Protein AF-A0A3B8RJD5-F1 (afdb_monomer_lite)

Secondary structure (DSSP, 8-state):
--PPPP--------PPPPPPP--------GGGGTPPEEEEE-HHHHHHHHHTT----TT--EEEEEETTEEEEEEEETT-HHHHHHHTT--SHHHHHHHHHHHHHHHHHHHHHHHHHHHHHT---EEEETTEEEE--HHHHHHHHIIIIIHHHHHH--HHHHHHHH--

Sequence (168 aa):
PDEPIEEIIWVKIVEPEYPKEPTPKEEESFENIGLPELVKVAEKDWGRLEGEGIAMDYNTVMYPMGNGDKLEKVYINLDSRVFLSHRTKLKSEEQITTAQKKYLSSVYFHALFLYMITKRRNYTLTISKDGKPEDITVDDYIRDVFDSYYSDFLLNFGMEQLMGALEE

Foldseek 3Di:
DDDDDDDDDDDDDDDPDDPPDPDPPPPPDCVVVLAAAEAEDEPVCQVVVVVVVRHDDQLFQWFFDDDDLDTRHIYGYCNHPLNVVLQVVDDDPVVNVVLVVQLSVLLRVVLRVQSNVPSVVVDFDWDQDPNDTDTDDSRVVSRVCCSPCNSNCSSPVPPVVVVVVVVD

Structure (mmCIF, N/CA/C/O backbone):
data_AF-A0A3B8RJD5-F1
#
_entry.id   AF-A0A3B8RJD5-F1
#
loop_
_atom_site.group_PDB
_atom_site.id
_atom_site.type_symbol
_atom_site.label_atom_id
_atom_site.label_alt_id
_atom_site.label_comp_id
_atom_site.label_asym_id
_atom_site.label_entity_id
_atom_site.label_seq_id
_atom_site.pdbx_PDB_ins_code
_atom_site.Cartn_x
_atom_site.Cartn_y
_atom_site.Cartn_z
_atom_site.occupancy
_atom_site.B_iso_or_equiv
_atom_site.auth_seq_id
_atom_site.auth_comp_id
_atom_site.auth_asym_id
_atom_site.auth_atom_id
_atom_site.pdbx_PDB_model_num
ATOM 1 N N . PRO A 1 1 ? -50.391 67.247 33.599 1.00 48.19 1 PRO A N 1
ATOM 2 C CA . PRO A 1 1 ? -49.888 66.960 32.240 1.00 48.19 1 PRO A CA 1
ATOM 3 C C . PRO A 1 1 ? -49.601 65.462 32.154 1.00 48.19 1 PRO A C 1
ATOM 5 O O . PRO A 1 1 ? -48.498 65.028 32.452 1.00 48.19 1 PRO A O 1
ATOM 8 N N . ASP A 1 2 ? -50.655 64.706 31.853 1.00 56.72 2 ASP A N 1
ATOM 9 C CA . ASP A 1 2 ? -50.644 63.252 31.685 1.00 56.72 2 ASP A CA 1
ATOM 10 C C . ASP A 1 2 ? -51.193 62.969 30.286 1.00 56.72 2 ASP A C 1
ATOM 12 O O . ASP A 1 2 ? -52.392 62.756 30.113 1.00 56.72 2 ASP A O 1
ATOM 16 N N . GLU A 1 3 ? -50.338 63.059 29.270 1.00 64.44 3 GLU A N 1
ATOM 17 C CA . GLU A 1 3 ? -50.685 62.544 27.945 1.00 64.44 3 GLU A CA 1
ATOM 18 C C . GLU A 1 3 ? -50.129 61.118 27.823 1.00 64.44 3 GLU A C 1
ATOM 20 O O . GLU A 1 3 ? -48.943 60.906 28.096 1.00 64.44 3 GLU A O 1
ATOM 25 N N . PRO A 1 4 ? -50.961 60.119 27.474 1.00 64.19 4 PRO A N 1
ATOM 26 C CA . PRO A 1 4 ? -50.492 58.754 27.301 1.00 64.19 4 PRO A CA 1
ATOM 27 C C . PRO A 1 4 ? -49.565 58.668 26.085 1.00 64.19 4 PRO A C 1
ATOM 29 O O . PRO A 1 4 ? -49.887 59.154 25.003 1.00 64.19 4 PRO A O 1
ATOM 32 N N . ILE A 1 5 ? -48.406 58.039 26.277 1.00 74.62 5 ILE A N 1
ATOM 33 C CA . ILE A 1 5 ? -47.437 57.777 25.213 1.00 74.62 5 ILE A CA 1
ATOM 34 C C . ILE A 1 5 ? -47.965 56.614 24.371 1.00 74.62 5 ILE A C 1
ATOM 36 O O . ILE A 1 5 ? -48.195 55.521 24.889 1.00 74.62 5 ILE A O 1
ATOM 40 N N . GLU A 1 6 ? -48.152 56.856 23.077 1.00 70.31 6 GLU A N 1
ATOM 41 C CA . GLU A 1 6 ? -48.506 55.832 22.099 1.00 70.31 6 GLU A CA 1
ATOM 42 C C . GLU A 1 6 ? -47.221 55.260 21.480 1.00 70.31 6 GLU A C 1
ATOM 44 O O . GLU A 1 6 ? -46.411 55.996 20.913 1.00 70.31 6 GLU A O 1
ATOM 49 N N . GLU A 1 7 ? -47.012 53.949 21.604 1.00 67.50 7 GLU A N 1
ATOM 50 C CA . GLU A 1 7 ? -45.826 53.249 21.103 1.00 67.50 7 GLU A CA 1
ATOM 51 C C . GLU A 1 7 ? -46.267 52.163 20.109 1.00 67.50 7 GLU A C 1
ATOM 53 O O . GLU A 1 7 ? -47.082 51.297 20.432 1.00 67.50 7 GLU A O 1
ATOM 58 N N . ILE A 1 8 ? -45.765 52.221 18.870 1.00 71.25 8 ILE A N 1
ATOM 59 C CA . ILE A 1 8 ? -46.130 51.279 17.802 1.00 71.25 8 ILE A CA 1
ATOM 60 C C . ILE A 1 8 ? -45.026 50.228 17.663 1.00 71.25 8 ILE A C 1
ATOM 62 O O . ILE A 1 8 ? -43.910 50.541 17.248 1.00 71.25 8 ILE A O 1
ATOM 66 N N . ILE A 1 9 ? -45.353 48.966 17.957 1.00 68.94 9 ILE A N 1
ATOM 67 C CA . ILE A 1 9 ? -44.440 47.822 17.823 1.00 68.94 9 ILE A CA 1
ATOM 68 C C . ILE A 1 9 ? -44.794 47.027 16.562 1.00 68.94 9 ILE A C 1
ATOM 70 O O . ILE A 1 9 ? -45.893 46.487 16.437 1.00 68.94 9 ILE A O 1
ATOM 74 N N . TRP A 1 10 ? -43.837 46.901 15.642 1.00 55.88 10 TRP A N 1
ATOM 75 C CA . TRP A 1 10 ? -43.980 46.076 14.442 1.00 55.88 10 TRP A CA 1
ATOM 76 C C . TRP A 1 10 ? -43.473 44.659 14.700 1.00 55.88 10 TRP A C 1
ATOM 78 O O . TRP A 1 10 ? -42.269 44.412 14.752 1.00 55.88 10 TRP A O 1
ATOM 88 N N . VAL A 1 11 ? -44.399 43.711 14.837 1.00 69.81 11 VAL A N 1
ATOM 89 C CA . VAL A 1 11 ? -44.079 42.287 14.977 1.00 69.81 11 VAL A CA 1
ATOM 90 C C . VAL A 1 11 ? -44.165 41.621 13.608 1.00 69.81 11 VAL A C 1
ATOM 92 O O . VAL A 1 11 ? -45.238 41.540 13.013 1.00 69.81 11 VAL A O 1
ATOM 95 N N . LYS A 1 12 ? -43.034 41.117 13.105 1.00 69.50 12 LYS A N 1
ATOM 96 C CA . LYS A 1 12 ? -43.014 40.256 11.920 1.00 69.50 12 LYS A CA 1
ATOM 97 C C . LYS A 1 12 ? -43.122 38.803 12.367 1.00 69.50 12 LYS A C 1
ATOM 99 O O . LYS A 1 12 ? -42.179 38.255 12.929 1.00 69.50 12 LYS A O 1
ATOM 104 N N . ILE A 1 13 ? -44.269 38.188 12.106 1.00 71.25 13 ILE A N 1
ATOM 105 C CA . ILE A 1 13 ? -44.465 36.753 12.312 1.00 71.25 13 ILE A CA 1
ATOM 106 C C . ILE A 1 13 ? -43.787 36.029 11.146 1.00 71.25 13 ILE A C 1
ATOM 108 O O . ILE A 1 13 ? -44.077 36.317 9.984 1.00 71.25 13 ILE A O 1
ATOM 112 N N . VAL A 1 14 ? -42.858 35.131 11.459 1.00 70.69 14 VAL A N 1
ATOM 113 C CA . VAL A 1 14 ? -42.177 34.272 10.485 1.00 70.69 14 VAL A CA 1
ATOM 114 C C . VAL A 1 14 ? -42.572 32.836 10.797 1.00 70.69 14 VAL A C 1
ATOM 116 O O . VAL A 1 14 ? -42.582 32.447 11.965 1.00 70.69 14 VAL A O 1
ATOM 119 N N . GLU A 1 15 ? -42.934 32.065 9.775 1.00 69.56 15 GLU A N 1
ATOM 120 C CA . GLU A 1 15 ? -43.191 30.637 9.952 1.00 69.56 15 GLU A CA 1
ATOM 121 C C . GLU A 1 15 ? -41.911 29.941 10.446 1.00 69.56 15 GLU A C 1
ATOM 123 O O . GLU A 1 15 ? -40.819 30.282 9.978 1.00 69.56 15 GLU A O 1
ATOM 128 N N . PRO A 1 16 ? -42.008 29.001 11.404 1.00 68.25 16 PRO A N 1
ATOM 129 C CA . PRO A 1 16 ? -40.845 28.254 11.860 1.00 68.25 16 PRO A CA 1
ATOM 130 C C . PRO A 1 16 ? -40.261 27.464 10.685 1.00 68.25 16 PRO A C 1
ATOM 132 O O . PRO A 1 16 ? -40.972 26.695 10.038 1.00 68.25 16 PRO A O 1
ATOM 135 N N . GLU A 1 17 ? -38.972 27.667 10.400 1.00 64.12 17 GLU A N 1
ATOM 136 C CA . GLU A 1 17 ? -38.274 26.913 9.359 1.00 64.12 17 GLU A CA 1
ATOM 137 C C . GLU A 1 17 ? -38.379 25.414 9.664 1.00 64.12 17 GLU A C 1
ATOM 139 O O . GLU A 1 17 ? -37.989 24.952 10.741 1.00 64.12 17 GLU A O 1
ATOM 144 N N . TYR A 1 18 ? -38.922 24.650 8.713 1.00 66.75 18 TYR A N 1
ATOM 145 C CA . TYR A 1 18 ? -38.940 23.195 8.802 1.00 66.75 18 TYR A CA 1
ATOM 146 C C . TYR A 1 18 ? -37.503 22.670 8.949 1.00 66.75 18 TYR A C 1
ATOM 148 O O . TYR A 1 18 ? -36.593 23.216 8.314 1.00 66.75 18 TYR A O 1
ATOM 156 N N . PRO A 1 19 ? -37.276 21.610 9.752 1.00 65.19 19 PRO A N 1
ATOM 157 C CA . PRO A 1 19 ? -35.968 20.981 9.844 1.00 65.19 19 PRO A CA 1
ATOM 158 C C . PRO A 1 19 ? -35.508 20.617 8.436 1.00 65.19 19 PRO A C 1
ATOM 160 O O . PRO A 1 19 ? -36.187 19.860 7.741 1.00 65.19 19 PRO A O 1
ATOM 163 N N . LYS A 1 20 ? -34.383 21.189 8.000 1.00 65.00 20 LYS A N 1
ATOM 164 C CA . LYS A 1 20 ? -33.786 20.829 6.715 1.00 65.00 20 LYS A CA 1
ATOM 165 C C . LYS A 1 20 ? -33.531 19.327 6.743 1.00 65.00 20 LYS A C 1
ATOM 167 O O . LYS A 1 20 ? -32.871 18.840 7.665 1.00 65.00 20 LYS A O 1
ATOM 172 N N . GLU A 1 21 ? -34.079 18.604 5.769 1.00 64.81 21 GLU A N 1
ATOM 173 C CA . GLU A 1 21 ? -33.723 17.203 5.564 1.00 64.81 21 GLU A CA 1
ATOM 174 C C . GLU A 1 21 ? 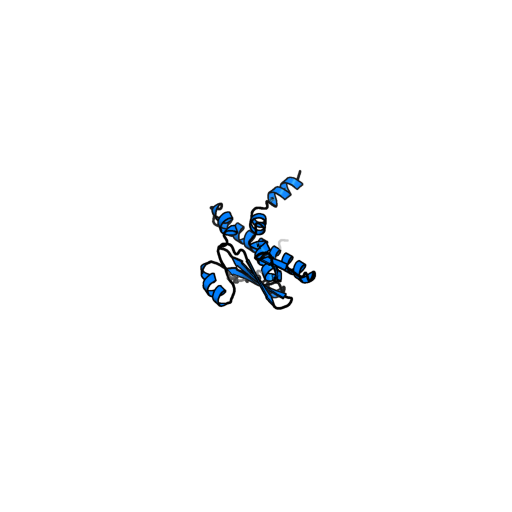-32.193 17.110 5.500 1.00 64.81 21 GLU A C 1
ATOM 176 O O . GLU A 1 21 ? -31.564 17.980 4.883 1.00 64.81 21 GLU A O 1
ATOM 181 N N . PRO A 1 22 ? -31.563 16.127 6.168 1.00 54.88 22 PRO A N 1
ATOM 182 C CA . PRO A 1 22 ? -30.125 15.972 6.081 1.00 54.88 22 PRO A CA 1
ATOM 183 C C . PRO A 1 22 ? -29.792 15.702 4.617 1.00 54.88 22 PRO A C 1
ATOM 185 O O . PRO A 1 22 ? -30.073 14.624 4.095 1.00 54.88 22 PRO A O 1
ATOM 188 N N . THR A 1 23 ? -29.211 16.697 3.948 1.00 55.22 23 THR A N 1
ATOM 189 C CA . THR A 1 23 ? -28.596 16.509 2.638 1.00 55.22 23 THR A CA 1
ATOM 190 C C . THR A 1 23 ? -27.667 15.304 2.743 1.00 55.22 23 THR A C 1
ATOM 192 O O . THR A 1 23 ? -26.894 15.242 3.711 1.00 55.22 23 THR A O 1
ATOM 195 N N . PRO A 1 24 ? -27.737 14.342 1.802 1.00 60.28 24 PRO A N 1
ATOM 196 C CA . PRO A 1 24 ? -26.758 13.271 1.731 1.00 60.28 24 PRO A CA 1
ATOM 197 C C . PRO A 1 24 ? -25.379 13.913 1.823 1.00 60.28 24 PRO A C 1
ATOM 199 O O . PRO A 1 24 ? -25.098 14.858 1.086 1.00 60.28 24 PRO A O 1
ATOM 202 N N . LYS A 1 25 ? -24.550 13.476 2.776 1.00 55.56 25 LYS A N 1
ATOM 203 C CA . LYS A 1 25 ? -23.145 13.877 2.768 1.00 55.56 25 LYS A CA 1
ATOM 204 C C . LYS A 1 25 ? -22.590 13.364 1.448 1.00 55.56 25 LYS A C 1
ATOM 206 O O . LYS A 1 25 ? -22.428 12.156 1.304 1.00 55.56 25 LYS A O 1
ATOM 211 N N . GLU A 1 26 ? -22.362 14.258 0.493 1.00 52.09 26 GLU A N 1
ATOM 212 C CA . GLU A 1 26 ? -21.456 13.964 -0.605 1.00 52.09 26 GLU A CA 1
ATOM 213 C C . GLU A 1 26 ? -20.149 13.532 0.060 1.00 52.09 26 GLU A C 1
ATOM 215 O O . GLU A 1 26 ? -19.557 14.283 0.841 1.00 52.09 26 GLU A O 1
ATOM 220 N N . GLU A 1 27 ? -19.762 12.272 -0.135 1.00 54.22 27 GLU A N 1
ATOM 221 C CA . GLU A 1 27 ? -18.396 11.874 0.166 1.00 54.22 27 GLU A CA 1
ATOM 222 C C . GLU A 1 27 ? -17.515 12.805 -0.666 1.00 54.22 27 GLU A C 1
ATOM 224 O O . GLU A 1 27 ? -17.714 12.903 -1.877 1.00 54.22 27 GLU A O 1
ATOM 229 N N . GLU A 1 28 ? -16.612 13.550 -0.021 1.00 44.12 28 GLU A N 1
ATOM 230 C CA . GLU A 1 28 ? -15.645 14.386 -0.729 1.00 44.12 28 GLU A CA 1
ATOM 231 C C . GLU A 1 28 ? -14.856 13.482 -1.684 1.00 44.12 28 GLU A C 1
ATOM 233 O O . GLU A 1 28 ? -13.936 12.764 -1.290 1.00 44.12 28 GLU A O 1
ATOM 238 N N . SER A 1 29 ? -15.283 13.458 -2.945 1.00 48.59 29 SER A N 1
ATOM 239 C CA . SER A 1 29 ? -14.645 12.691 -3.998 1.00 48.59 29 SER A CA 1
ATOM 240 C C . SER A 1 29 ? -13.324 13.377 -4.337 1.00 48.59 29 SER A C 1
ATOM 242 O O . SER A 1 29 ? -13.284 14.513 -4.820 1.00 48.59 29 SER A O 1
ATOM 244 N N . PHE A 1 30 ? -12.217 12.676 -4.086 1.00 45.56 30 PHE A N 1
ATOM 245 C CA . PHE A 1 30 ? -10.872 13.120 -4.460 1.00 45.56 30 PHE A CA 1
ATOM 246 C C . PHE A 1 30 ? -10.658 13.162 -5.988 1.00 45.56 30 PHE A C 1
ATOM 248 O O . PHE A 1 30 ? -9.602 13.617 -6.436 1.00 45.56 30 PHE A O 1
ATOM 255 N N . GLU A 1 31 ? -11.646 12.741 -6.793 1.00 46.25 31 GLU A N 1
ATOM 256 C CA . GLU A 1 31 ? -11.583 12.703 -8.263 1.00 46.25 31 GLU A CA 1
ATOM 257 C C . GLU A 1 31 ? -11.276 14.080 -8.875 1.00 46.25 31 GLU A C 1
ATOM 259 O O . GLU A 1 31 ? -10.606 14.167 -9.903 1.00 46.25 31 GLU A O 1
ATOM 264 N N . ASN A 1 32 ? -11.668 15.175 -8.212 1.00 44.47 32 ASN A N 1
ATOM 265 C CA . ASN A 1 32 ? -11.436 16.538 -8.705 1.00 44.47 32 ASN A CA 1
ATOM 266 C C . ASN A 1 32 ? -9.992 17.053 -8.517 1.00 44.47 32 ASN A C 1
ATOM 268 O O . ASN A 1 32 ? -9.658 18.122 -9.027 1.00 44.47 32 ASN A O 1
ATOM 272 N N . ILE A 1 33 ? -9.122 16.321 -7.808 1.00 51.59 33 ILE A N 1
ATOM 273 C CA . ILE A 1 33 ? -7.733 16.739 -7.510 1.00 51.59 33 ILE A CA 1
ATOM 274 C C . ILE A 1 33 ? -6.722 16.064 -8.462 1.00 51.59 33 ILE A C 1
ATOM 276 O O . ILE A 1 33 ? -5.532 16.375 -8.443 1.00 51.59 33 ILE A O 1
ATOM 280 N N . GLY A 1 34 ? -7.171 15.156 -9.337 1.00 66.56 34 GLY A N 1
ATOM 281 C CA . GLY A 1 34 ? -6.269 14.375 -10.194 1.00 66.56 34 GLY A CA 1
ATOM 282 C C . GLY A 1 34 ? -5.381 13.409 -9.400 1.00 66.56 34 GLY A C 1
ATOM 283 O O . GLY A 1 34 ? -4.314 13.016 -9.872 1.00 66.56 34 GLY A O 1
ATOM 284 N N . LEU A 1 35 ? -5.807 13.062 -8.183 1.00 81.94 35 LEU A N 1
ATOM 285 C CA . LEU A 1 35 ? -5.203 12.008 -7.382 1.00 81.94 35 LEU A CA 1
ATOM 286 C C . LEU A 1 35 ? -5.693 10.641 -7.891 1.00 81.94 35 LEU A C 1
ATOM 288 O O . LEU A 1 35 ? -6.837 10.553 -8.339 1.00 81.94 35 LEU A O 1
ATOM 292 N N . PRO A 1 36 ? -4.862 9.586 -7.825 1.00 91.00 36 PRO A N 1
ATOM 293 C CA . PRO A 1 36 ? -5.293 8.242 -8.197 1.00 91.00 36 PRO A CA 1
ATOM 294 C C . PRO A 1 36 ? -6.515 7.779 -7.392 1.00 91.00 36 PRO A C 1
ATOM 296 O O . PRO A 1 36 ? -6.681 8.129 -6.227 1.00 91.00 36 PRO A O 1
ATOM 299 N N . GLU A 1 37 ? -7.369 6.952 -7.979 1.00 93.88 37 GLU A N 1
ATOM 300 C CA . GLU A 1 37 ? -8.514 6.381 -7.270 1.00 93.88 37 GLU A CA 1
ATOM 301 C C . GLU A 1 37 ? -8.036 5.387 -6.199 1.00 93.88 37 GLU A C 1
ATOM 303 O O . GLU A 1 37 ? -7.291 4.449 -6.495 1.00 93.88 37 GLU A O 1
ATOM 308 N N . LEU A 1 38 ? -8.480 5.552 -4.950 1.00 95.69 38 LEU A N 1
ATOM 309 C CA . LEU A 1 38 ? -8.284 4.549 -3.902 1.00 95.69 38 LEU A CA 1
ATOM 310 C C . LEU A 1 38 ? -9.416 3.521 -3.976 1.00 95.69 38 LEU A C 1
ATOM 312 O O . LEU A 1 38 ? -10.559 3.824 -3.634 1.00 95.69 38 LEU A O 1
ATOM 316 N N . VAL A 1 39 ? -9.082 2.282 -4.335 1.00 97.12 39 VAL A N 1
ATOM 317 C CA . VAL A 1 39 ? -10.041 1.175 -4.406 1.00 97.12 39 VAL A CA 1
ATOM 318 C C . VAL A 1 39 ? -9.834 0.235 -3.222 1.00 97.12 39 VAL A C 1
ATOM 320 O O . VAL A 1 39 ? -8.782 -0.380 -3.063 1.00 97.12 39 VAL A O 1
ATOM 323 N N . LYS A 1 40 ? -10.848 0.104 -2.365 1.00 97.88 40 LYS A N 1
ATOM 324 C CA . LYS A 1 40 ? -10.827 -0.850 -1.245 1.00 97.88 40 LYS A CA 1
ATOM 325 C C . LYS A 1 40 ? -11.174 -2.239 -1.775 1.00 97.88 40 LYS A C 1
ATOM 327 O O . LYS A 1 40 ? -12.194 -2.387 -2.442 1.00 97.88 40 LYS A O 1
ATOM 332 N N . VAL A 1 41 ? -10.360 -3.236 -1.451 1.00 97.50 41 VAL A N 1
ATOM 333 C CA . VAL A 1 41 ? -10.534 -4.621 -1.903 1.00 97.50 41 VAL A CA 1
ATOM 334 C C . VAL A 1 41 ? -10.641 -5.543 -0.697 1.00 97.50 41 VAL A C 1
ATOM 336 O O . VAL A 1 41 ? -9.895 -5.376 0.266 1.00 97.50 41 VAL A O 1
ATOM 339 N N . ALA A 1 42 ? -11.556 -6.506 -0.756 1.00 97.38 42 ALA A N 1
ATOM 340 C CA . ALA A 1 42 ? -11.666 -7.603 0.199 1.00 97.38 42 ALA A CA 1
ATOM 341 C C . ALA A 1 42 ? -11.547 -8.961 -0.516 1.00 97.38 42 ALA A C 1
ATOM 343 O O . ALA A 1 42 ? -11.645 -9.030 -1.741 1.00 97.38 42 ALA A O 1
ATOM 344 N N . GLU A 1 43 ? -11.400 -10.048 0.240 1.00 97.75 43 GLU A N 1
ATOM 345 C CA . GLU A 1 43 ? -11.236 -11.418 -0.278 1.00 97.75 43 GLU A CA 1
ATOM 346 C C . GLU A 1 43 ? -12.321 -11.809 -1.293 1.00 97.75 43 GLU A C 1
ATOM 348 O O . GLU A 1 43 ? -12.048 -12.399 -2.338 1.00 97.75 43 GLU A O 1
ATOM 353 N N . LYS A 1 44 ? -13.564 -11.386 -1.040 1.00 97.44 44 LYS A N 1
ATOM 354 C CA . LYS A 1 44 ? -14.708 -11.610 -1.938 1.00 97.44 44 LYS A CA 1
ATOM 355 C C . LYS A 1 44 ? -14.529 -11.011 -3.342 1.00 97.44 44 LYS A C 1
ATOM 357 O O . LYS A 1 44 ? -15.203 -11.445 -4.273 1.00 97.44 44 LYS A O 1
ATOM 362 N N . ASP A 1 45 ? -13.678 -9.997 -3.486 1.00 97.06 45 ASP A N 1
ATOM 363 C CA . ASP A 1 45 ? -13.460 -9.264 -4.732 1.00 97.06 45 ASP A CA 1
ATOM 364 C C . ASP A 1 45 ? -12.301 -9.860 -5.553 1.00 97.06 45 ASP A C 1
ATOM 366 O O . ASP A 1 45 ? -12.192 -9.572 -6.746 1.00 97.06 45 ASP A O 1
ATOM 370 N N . TRP A 1 46 ? -11.455 -10.708 -4.949 1.00 96.94 46 TRP A N 1
ATOM 371 C CA . TRP A 1 46 ? -10.222 -11.212 -5.568 1.00 96.94 46 TRP A CA 1
ATOM 372 C C . TRP A 1 46 ? -10.481 -12.005 -6.847 1.00 96.94 46 TRP A C 1
ATOM 374 O O . TRP A 1 46 ? -9.826 -11.754 -7.849 1.00 96.94 46 TRP A O 1
ATOM 384 N N . GLY A 1 47 ? -11.489 -12.883 -6.868 1.00 97.31 47 GLY A N 1
ATOM 385 C CA . GLY A 1 47 ? -11.801 -13.667 -8.070 1.00 97.31 47 GLY A CA 1
ATOM 386 C C . GLY A 1 47 ? -12.228 -12.810 -9.270 1.00 97.31 47 GLY A C 1
ATOM 387 O O . GLY A 1 47 ? -11.925 -13.146 -10.412 1.00 97.31 47 GLY A O 1
ATOM 388 N N . ARG A 1 48 ? -12.900 -11.671 -9.030 1.00 96.94 48 ARG A N 1
ATOM 389 C CA . ARG A 1 48 ? -13.230 -10.708 -10.095 1.00 96.94 48 ARG A CA 1
ATOM 390 C C . ARG A 1 48 ? -11.971 -9.996 -10.588 1.00 96.94 48 ARG A C 1
ATOM 392 O O . ARG A 1 48 ? -11.777 -9.880 -11.792 1.00 96.94 48 ARG A O 1
ATOM 399 N N . LEU A 1 49 ? -11.136 -9.538 -9.657 1.00 96.19 49 LEU A N 1
ATOM 400 C CA . LEU A 1 49 ? -9.895 -8.821 -9.952 1.00 96.19 49 LEU A CA 1
ATOM 401 C C . LEU A 1 49 ? -8.871 -9.697 -10.682 1.00 96.19 49 LEU A C 1
ATOM 403 O O . LEU A 1 49 ? -8.216 -9.224 -11.605 1.00 96.19 49 LEU A O 1
ATOM 407 N N . GLU A 1 50 ? -8.792 -10.984 -10.351 1.00 95.25 50 GLU A N 1
ATOM 408 C CA . GLU A 1 50 ? -7.936 -11.942 -11.052 1.00 95.25 50 GLU A CA 1
ATOM 409 C C . GLU A 1 50 ? -8.340 -12.069 -12.529 1.00 95.25 50 GLU A C 1
ATOM 411 O O . GLU A 1 50 ? -7.481 -12.079 -13.410 1.00 95.25 50 GLU A O 1
ATOM 416 N N . GLY A 1 51 ? -9.647 -12.045 -12.824 1.00 93.25 51 GLY A N 1
ATOM 417 C CA . GLY A 1 51 ? -10.168 -11.973 -14.194 1.00 93.25 51 GLY A CA 1
ATOM 418 C C . GLY A 1 51 ? -9.793 -10.687 -14.948 1.00 93.25 51 GLY A C 1
ATOM 419 O O . GLY A 1 51 ? -9.795 -10.677 -16.178 1.00 93.25 51 GLY A O 1
ATOM 420 N N . GLU A 1 52 ? -9.433 -9.624 -14.226 1.00 93.62 52 GLU A N 1
ATOM 421 C CA . GLU A 1 52 ? -8.931 -8.344 -14.746 1.00 93.62 52 GLU A CA 1
ATOM 422 C C . GLU A 1 52 ? -7.385 -8.282 -14.751 1.00 93.62 52 GLU A C 1
ATOM 424 O O . GLU A 1 52 ? -6.805 -7.257 -15.107 1.00 93.62 52 GLU A O 1
ATOM 429 N N . GLY A 1 53 ? -6.703 -9.376 -14.385 1.00 92.06 53 GLY A N 1
ATOM 430 C CA . GLY A 1 53 ? -5.240 -9.466 -14.324 1.00 92.06 53 GLY A CA 1
ATOM 431 C C . GLY A 1 53 ? -4.617 -8.924 -13.033 1.00 92.06 53 GLY A C 1
ATOM 432 O O . GLY A 1 53 ? -3.399 -8.776 -12.958 1.00 92.06 53 GLY A O 1
ATOM 433 N N . ILE A 1 54 ? -5.427 -8.634 -12.013 1.00 94.88 54 ILE A N 1
ATOM 434 C CA . ILE A 1 54 ? -4.985 -8.132 -10.710 1.00 94.88 54 ILE A CA 1
ATOM 435 C C . ILE A 1 54 ? -4.997 -9.298 -9.717 1.00 94.88 54 ILE A C 1
ATOM 437 O O . ILE A 1 54 ? -6.028 -9.634 -9.135 1.00 94.88 54 ILE A O 1
ATOM 441 N N . ALA A 1 55 ? -3.837 -9.925 -9.528 1.00 94.88 55 ALA A N 1
ATOM 442 C CA . ALA A 1 55 ? -3.668 -10.982 -8.537 1.00 94.88 55 ALA A CA 1
ATOM 443 C C . ALA A 1 55 ? -3.652 -10.396 -7.115 1.00 94.88 55 ALA A C 1
ATOM 445 O O . ALA A 1 55 ? -2.943 -9.426 -6.845 1.00 94.88 55 ALA A O 1
ATOM 446 N N . MET A 1 56 ? -4.433 -10.999 -6.219 1.00 96.25 56 MET A N 1
ATOM 447 C CA . MET A 1 56 ? -4.557 -10.613 -4.814 1.00 96.25 56 MET A CA 1
ATOM 448 C C . MET A 1 56 ? -4.541 -11.866 -3.942 1.00 96.25 56 MET A C 1
ATOM 450 O O . MET A 1 56 ? -5.194 -12.859 -4.261 1.00 96.25 56 MET A O 1
ATOM 454 N N . ASP A 1 57 ? -3.823 -11.806 -2.828 1.00 96.88 57 ASP A N 1
ATOM 455 C CA . ASP A 1 57 ? -3.834 -12.826 -1.782 1.00 96.88 57 ASP A CA 1
ATOM 456 C C . ASP A 1 57 ? -3.644 -12.180 -0.399 1.00 96.88 57 ASP A C 1
ATOM 458 O O . ASP A 1 57 ? -3.536 -10.960 -0.266 1.00 96.88 57 ASP A O 1
ATOM 462 N N . TYR A 1 58 ? -3.555 -12.993 0.654 1.00 96.62 58 TYR A N 1
ATOM 463 C CA . TYR A 1 58 ? -3.298 -12.492 2.006 1.00 96.62 58 TYR A CA 1
ATOM 464 C C . TYR A 1 58 ? -1.930 -11.805 2.171 1.00 96.62 58 TYR A C 1
ATOM 466 O O . TYR A 1 58 ? -1.741 -11.093 3.152 1.00 96.62 58 TYR A O 1
ATOM 474 N N . ASN A 1 59 ? -0.958 -12.016 1.284 1.00 95.75 59 ASN A N 1
ATOM 475 C CA . ASN A 1 59 ? 0.352 -11.363 1.373 1.00 95.75 59 ASN A CA 1
ATOM 476 C C . ASN A 1 59 ? 0.381 -10.034 0.613 1.00 95.75 59 ASN A C 1
ATOM 478 O O . ASN A 1 59 ? 1.176 -9.165 0.952 1.00 95.75 59 ASN A O 1
ATOM 482 N N . THR A 1 60 ? -0.523 -9.866 -0.349 1.00 96.50 60 THR A N 1
ATOM 483 C CA . THR A 1 60 ? -0.660 -8.661 -1.158 1.00 96.50 60 THR A CA 1
ATOM 484 C C . THR A 1 60 ? -1.274 -7.546 -0.319 1.00 96.50 60 THR A C 1
ATOM 486 O O . THR A 1 60 ? -2.430 -7.634 0.100 1.00 96.50 60 THR A O 1
ATOM 489 N N . VAL A 1 61 ? -0.525 -6.475 -0.073 1.00 97.00 61 VAL A N 1
ATOM 490 C CA . VAL A 1 61 ? -1.003 -5.312 0.691 1.00 97.00 61 VAL A CA 1
ATOM 491 C C . VAL A 1 61 ? -1.728 -4.323 -0.216 1.00 97.00 61 VAL A C 1
ATOM 493 O O . VAL A 1 61 ? -2.781 -3.789 0.148 1.00 97.00 61 VAL A O 1
ATOM 496 N N . MET A 1 62 ? -1.165 -4.059 -1.392 1.00 97.06 62 MET A N 1
ATOM 497 C CA . MET A 1 62 ? -1.717 -3.115 -2.354 1.00 97.06 62 MET A CA 1
ATOM 498 C C . MET A 1 62 ? -1.297 -3.454 -3.781 1.00 97.06 62 MET A C 1
ATOM 500 O O . MET A 1 62 ? -0.307 -4.143 -4.006 1.00 97.06 62 MET A O 1
ATOM 504 N N . TYR A 1 63 ? -2.049 -2.943 -4.751 1.00 97.31 63 TYR A N 1
ATOM 505 C CA . TYR A 1 63 ? -1.722 -3.057 -6.166 1.00 97.31 63 TYR A CA 1
ATOM 506 C C . TYR A 1 63 ? -1.835 -1.675 -6.825 1.00 97.31 63 TYR A C 1
ATOM 508 O O . TYR A 1 63 ? -2.936 -1.113 -6.874 1.00 97.31 63 TYR A O 1
ATOM 516 N N . PRO A 1 64 ? -0.729 -1.089 -7.313 1.00 95.12 64 PRO A N 1
ATOM 517 C CA . PRO A 1 64 ? -0.778 0.136 -8.096 1.00 95.12 64 PRO A CA 1
ATOM 518 C C . PRO A 1 64 ? -1.158 -0.189 -9.543 1.00 95.12 64 PRO A C 1
ATOM 520 O O . PRO A 1 64 ? -0.637 -1.131 -10.132 1.00 95.12 64 PRO A O 1
ATOM 523 N N . MET A 1 65 ? -2.047 0.606 -10.130 1.00 93.12 65 MET A N 1
ATOM 524 C CA . MET A 1 65 ? -2.418 0.500 -11.538 1.00 93.12 65 MET A CA 1
ATOM 525 C C . MET A 1 65 ? -2.073 1.803 -12.247 1.00 93.12 65 MET A C 1
ATOM 527 O O . MET A 1 65 ? -2.758 2.817 -12.076 1.00 93.12 65 MET A O 1
ATOM 531 N N . GLY A 1 66 ? -0.977 1.781 -13.004 1.00 86.31 66 GLY A N 1
ATOM 532 C CA . GLY A 1 66 ? -0.542 2.899 -13.828 1.00 86.31 66 GLY A CA 1
ATOM 533 C C . GLY A 1 66 ? -0.942 2.764 -15.297 1.00 86.31 66 GLY A C 1
ATOM 534 O O . GLY A 1 66 ? -1.100 1.667 -15.826 1.00 86.31 66 GLY A O 1
ATOM 535 N N . ASN A 1 67 ? -1.040 3.904 -15.975 1.00 82.50 67 ASN A N 1
ATOM 536 C CA . ASN A 1 67 ? -1.178 4.004 -17.422 1.00 82.50 67 ASN A CA 1
ATOM 537 C C . ASN A 1 67 ? -0.188 5.052 -17.951 1.00 82.50 67 ASN A C 1
ATOM 539 O O . ASN A 1 67 ? -0.299 6.252 -17.675 1.00 82.50 67 ASN A O 1
ATOM 543 N N . GLY A 1 68 ? 0.833 4.584 -18.671 1.00 76.88 68 GLY A N 1
ATOM 544 C CA . GLY A 1 68 ? 1.964 5.408 -19.102 1.00 76.88 68 GLY A CA 1
ATOM 545 C C . GLY A 1 68 ? 2.719 6.026 -17.918 1.00 76.88 68 GLY A C 1
ATOM 546 O O . GLY A 1 68 ? 3.387 5.330 -17.143 1.00 76.88 68 GLY A O 1
ATOM 547 N N . ASP A 1 69 ? 2.606 7.349 -17.785 1.00 72.12 69 ASP A N 1
ATOM 548 C CA . ASP A 1 69 ? 3.289 8.141 -16.754 1.00 72.12 69 ASP A CA 1
ATOM 549 C C . ASP A 1 69 ? 2.409 8.466 -15.539 1.00 72.12 69 ASP A C 1
ATOM 551 O O . ASP A 1 69 ? 2.878 9.094 -14.587 1.00 72.12 69 ASP A O 1
ATOM 555 N N . LYS A 1 70 ? 1.134 8.063 -15.553 1.00 80.19 70 LYS A N 1
ATOM 556 C CA . LYS A 1 70 ? 0.177 8.382 -14.491 1.00 80.19 70 LYS A CA 1
ATOM 557 C C . LYS A 1 70 ? -0.203 7.138 -13.705 1.00 80.19 70 LYS A C 1
ATOM 559 O O . LYS A 1 70 ? -0.499 6.102 -14.288 1.00 80.19 70 LYS A O 1
ATOM 564 N N . LEU A 1 71 ? -0.240 7.270 -12.383 1.00 88.44 71 LEU A N 1
ATOM 565 C CA . LEU A 1 71 ? -0.911 6.313 -11.511 1.00 88.44 71 LEU A CA 1
ATOM 566 C C . LE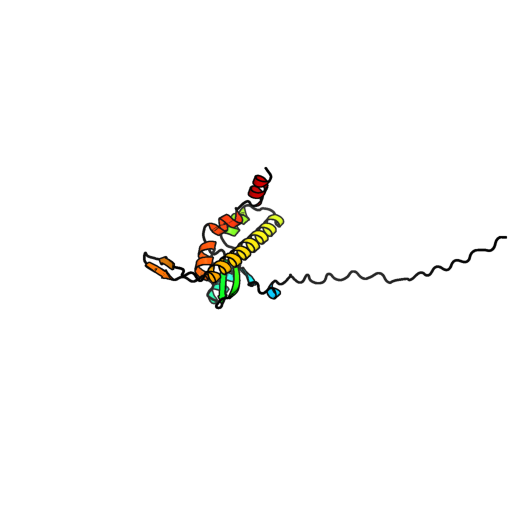U A 1 71 ? -2.414 6.608 -11.580 1.00 88.44 71 LEU A C 1
ATOM 568 O O . LEU A 1 71 ? -2.818 7.735 -11.305 1.00 88.44 71 LEU A O 1
ATOM 572 N N . GLU A 1 72 ? -3.225 5.640 -11.999 1.00 91.25 72 GLU A N 1
ATOM 573 C CA . GLU A 1 72 ? -4.676 5.817 -12.139 1.00 91.25 72 GLU A CA 1
ATOM 574 C C . GLU A 1 72 ? -5.413 5.308 -10.907 1.00 91.25 72 GLU A C 1
ATOM 576 O O . GLU A 1 72 ? -6.299 5.995 -10.405 1.00 91.25 72 GLU A O 1
ATOM 581 N N . LYS A 1 73 ? -5.032 4.128 -10.401 1.00 95.00 73 LYS A N 1
ATOM 582 C CA . LYS A 1 73 ? -5.677 3.510 -9.239 1.00 95.00 73 LYS A CA 1
ATOM 583 C C . LYS A 1 73 ? -4.673 2.895 -8.279 1.00 95.00 73 LYS A C 1
ATOM 585 O O . LYS A 1 73 ? -3.589 2.463 -8.665 1.00 95.00 73 LYS A O 1
ATOM 590 N N . VAL A 1 74 ? -5.076 2.818 -7.021 1.00 96.62 74 VAL A N 1
ATOM 591 C CA . VAL A 1 74 ? -4.382 2.113 -5.948 1.00 96.62 74 VAL A CA 1
ATOM 592 C C . VAL A 1 74 ? -5.401 1.204 -5.274 1.00 96.62 74 VAL A C 1
ATOM 594 O O . VAL A 1 74 ? -6.272 1.670 -4.538 1.00 96.62 74 VAL A O 1
ATOM 597 N N . TYR A 1 75 ? -5.298 -0.096 -5.530 1.00 98.00 75 TYR A N 1
ATOM 598 C CA . TYR A 1 75 ? -6.095 -1.102 -4.839 1.00 98.00 75 TYR A CA 1
ATOM 599 C C . TYR A 1 75 ? -5.439 -1.412 -3.495 1.00 98.00 75 TYR A C 1
ATOM 601 O O . TYR A 1 75 ? -4.238 -1.665 -3.457 1.00 98.00 75 TYR A O 1
ATOM 609 N N . ILE A 1 76 ? -6.195 -1.396 -2.397 1.00 98.06 76 ILE A N 1
ATOM 610 C CA . ILE A 1 76 ? -5.680 -1.688 -1.051 1.00 98.06 76 ILE A CA 1
ATOM 611 C C . ILE A 1 76 ? -6.460 -2.852 -0.456 1.00 98.06 76 ILE A C 1
ATOM 613 O O . ILE A 1 76 ? -7.691 -2.799 -0.362 1.00 98.06 76 ILE A O 1
ATOM 617 N N . ASN A 1 77 ? -5.734 -3.888 -0.044 1.00 97.81 77 ASN A N 1
ATOM 618 C CA . ASN A 1 77 ? -6.300 -5.140 0.427 1.00 97.81 77 ASN A CA 1
ATOM 619 C C . ASN A 1 77 ? -6.618 -5.090 1.928 1.00 97.81 77 ASN A C 1
ATOM 621 O O . ASN A 1 77 ? -5.738 -5.179 2.789 1.00 97.81 77 ASN A O 1
ATOM 625 N N . LEU A 1 78 ? -7.906 -4.991 2.246 1.00 97.12 78 LEU A N 1
ATOM 626 C CA . LEU A 1 78 ? -8.418 -5.005 3.615 1.00 97.12 78 LEU A CA 1
ATOM 627 C C . LEU A 1 78 ? -8.352 -6.387 4.275 1.00 97.12 78 LEU A C 1
ATOM 629 O O . LEU A 1 78 ? -8.556 -6.473 5.481 1.00 97.12 78 LEU A O 1
ATOM 633 N N . ASP A 1 79 ? -8.033 -7.436 3.523 1.00 97.06 79 ASP A N 1
ATOM 634 C CA . ASP A 1 79 ? -7.801 -8.783 4.042 1.00 97.06 79 ASP A CA 1
ATOM 635 C C . ASP A 1 79 ? -6.315 -9.165 3.986 1.00 97.06 79 ASP A C 1
ATOM 637 O O . ASP A 1 79 ? -5.958 -10.324 4.167 1.00 97.06 79 ASP A O 1
ATOM 641 N N . SER A 1 80 ? -5.407 -8.202 3.798 1.00 96.12 80 SER A N 1
ATOM 642 C CA . SER A 1 80 ? -3.971 -8.473 3.906 1.00 96.12 80 SER A CA 1
ATOM 643 C C . SER A 1 80 ? -3.597 -8.942 5.318 1.00 96.12 80 SER A C 1
ATOM 645 O O . SER A 1 80 ? -4.097 -8.447 6.334 1.00 96.12 80 SER A O 1
ATOM 647 N N . ARG A 1 81 ? -2.644 -9.871 5.410 1.00 94.62 81 ARG A N 1
ATOM 648 C CA . ARG A 1 81 ? -2.120 -10.420 6.666 1.00 94.62 81 ARG A CA 1
ATOM 649 C C . ARG A 1 81 ? -1.602 -9.321 7.585 1.00 94.62 81 ARG A C 1
ATOM 651 O O . ARG A 1 81 ? -1.771 -9.430 8.798 1.00 94.62 81 ARG A O 1
ATOM 658 N N . VAL A 1 82 ? -1.011 -8.274 7.018 1.00 91.88 82 VAL A N 1
ATOM 659 C CA . VAL A 1 82 ? -0.528 -7.085 7.730 1.00 91.88 82 VAL A CA 1
ATOM 660 C C . VAL A 1 82 ? -1.685 -6.392 8.460 1.00 91.88 82 VAL A C 1
ATOM 662 O O . VAL A 1 82 ? -1.653 -6.234 9.686 1.00 91.88 82 VAL A O 1
ATOM 665 N N . PHE A 1 83 ? -2.764 -6.062 7.742 1.00 93.38 83 PHE A N 1
ATOM 666 C CA . PHE A 1 83 ? -3.928 -5.427 8.355 1.00 93.38 83 PHE A CA 1
ATOM 667 C C . PHE A 1 83 ? -4.646 -6.360 9.333 1.00 93.38 83 PHE A C 1
ATOM 669 O O . PHE A 1 83 ? -4.950 -5.946 10.453 1.00 93.38 83 PHE A O 1
ATOM 676 N N . LEU A 1 84 ? -4.861 -7.627 8.967 1.00 93.75 84 LEU A N 1
ATOM 677 C CA . LEU A 1 84 ? -5.508 -8.616 9.832 1.00 93.75 84 LEU A CA 1
ATOM 678 C C . LEU A 1 84 ? -4.726 -8.822 11.141 1.00 93.75 84 LEU A C 1
ATOM 680 O O . LEU A 1 84 ? -5.313 -8.820 12.226 1.00 93.75 84 LEU A O 1
ATOM 684 N N . SER A 1 85 ? -3.395 -8.907 11.079 1.00 91.38 85 SER A N 1
ATOM 685 C CA . SER A 1 85 ? -2.539 -9.054 12.266 1.00 91.38 85 SER A CA 1
ATOM 686 C C . SER A 1 85 ? -2.619 -7.838 13.190 1.00 91.38 85 SER A C 1
ATOM 688 O O . SER A 1 85 ? -2.646 -7.989 14.412 1.00 91.38 85 SER A O 1
ATOM 690 N N . HIS A 1 86 ? -2.715 -6.629 12.635 1.00 87.75 86 HIS A N 1
ATOM 691 C CA . HIS A 1 86 ? -2.953 -5.419 13.419 1.00 87.75 86 HIS A CA 1
ATOM 692 C C . HIS A 1 86 ? -4.377 -5.397 14.012 1.00 87.75 86 HIS A C 1
ATOM 694 O O . HIS A 1 86 ? -4.571 -5.132 15.201 1.00 87.75 86 HIS A O 1
ATOM 700 N N . ARG A 1 87 ? -5.380 -5.759 13.206 1.00 87.88 87 ARG A N 1
ATOM 701 C CA . ARG A 1 87 ? -6.809 -5.774 13.544 1.00 87.88 87 ARG A CA 1
ATOM 702 C C . ARG A 1 87 ? -7.161 -6.731 14.683 1.00 87.88 87 ARG A C 1
ATOM 704 O O . ARG A 1 87 ? -8.041 -6.393 15.478 1.00 87.88 87 ARG A O 1
ATOM 711 N N . THR A 1 88 ? -6.505 -7.890 14.790 1.00 90.19 88 THR A N 1
ATOM 712 C CA . THR A 1 88 ? -6.772 -8.889 15.852 1.00 90.19 88 THR A CA 1
ATOM 713 C C . THR A 1 88 ? -6.532 -8.360 17.270 1.00 90.19 88 THR A C 1
ATOM 715 O O . THR A 1 88 ? -7.129 -8.859 18.222 1.00 90.19 88 THR A O 1
ATOM 718 N N . LYS A 1 89 ? -5.707 -7.316 17.426 1.00 88.19 89 LYS A N 1
ATOM 719 C CA . LYS A 1 89 ? -5.411 -6.677 18.720 1.00 88.19 89 LYS A CA 1
ATOM 720 C C . LYS A 1 89 ? -6.529 -5.734 19.193 1.00 88.19 89 LYS A C 1
ATOM 722 O O . LYS A 1 89 ? -6.542 -5.332 20.355 1.00 88.19 89 LYS A O 1
ATOM 727 N N . LEU A 1 90 ? -7.462 -5.376 18.307 1.00 89.31 90 LEU A N 1
ATOM 728 C CA . LEU A 1 90 ? -8.495 -4.360 18.530 1.00 89.31 90 LEU A CA 1
ATOM 729 C C . LEU A 1 90 ? -9.834 -5.007 18.889 1.00 89.31 90 LEU A C 1
ATOM 731 O O . LEU A 1 90 ? -10.240 -5.993 18.268 1.00 89.31 90 LEU A O 1
ATOM 735 N N . LYS A 1 91 ? -10.539 -4.436 19.871 1.00 89.31 91 LYS A N 1
ATOM 736 C CA . LYS A 1 91 ? -11.760 -5.043 20.429 1.00 89.31 91 LYS A CA 1
ATOM 737 C C . LYS A 1 91 ? -13.028 -4.226 20.189 1.00 89.31 91 LYS A C 1
ATOM 739 O O . LYS A 1 91 ? -14.089 -4.829 20.079 1.00 89.31 91 LYS A O 1
ATOM 744 N N . SER A 1 92 ? -12.939 -2.896 20.100 1.00 94.19 92 SER A N 1
ATOM 745 C CA . SER A 1 92 ? -14.109 -2.036 19.866 1.00 94.19 92 SER A CA 1
ATOM 746 C C . SER A 1 92 ? -14.260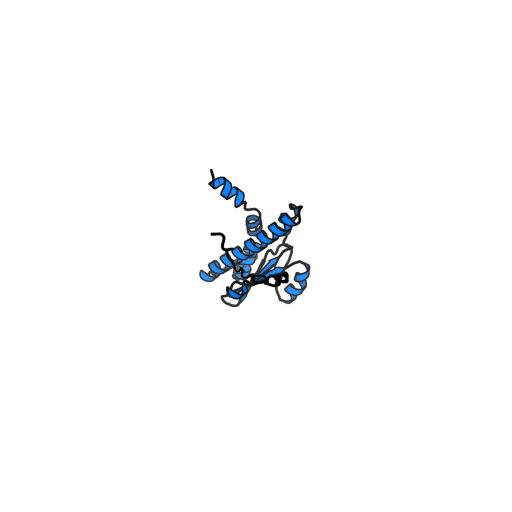 -1.633 18.399 1.00 94.19 92 SER A C 1
ATOM 748 O O . SER A 1 92 ? -13.270 -1.436 17.696 1.00 94.19 92 SER A O 1
ATOM 750 N N . GLU A 1 93 ? -15.500 -1.459 17.935 1.00 93.06 93 GLU A N 1
ATOM 751 C CA . GLU A 1 93 ? -15.806 -1.018 16.560 1.00 93.06 93 GLU A CA 1
ATOM 752 C C . GLU A 1 93 ? -15.156 0.323 16.201 1.00 93.06 93 GLU A C 1
ATOM 754 O O . GLU A 1 93 ? -14.680 0.515 15.079 1.00 93.06 93 GLU A O 1
ATOM 759 N N . GLU A 1 94 ? -15.062 1.234 17.167 1.00 93.31 94 GLU A N 1
ATOM 760 C CA . GLU A 1 94 ? -14.399 2.526 16.997 1.00 93.31 94 GLU A CA 1
ATOM 761 C C . GLU A 1 94 ? -12.892 2.368 16.738 1.00 93.31 94 GLU A C 1
ATOM 763 O O . GLU A 1 94 ? -12.352 2.967 15.802 1.00 93.31 94 GLU A O 1
ATOM 768 N N . GLN A 1 95 ? -12.212 1.514 17.514 1.00 89.56 95 GLN A N 1
ATOM 769 C CA . GLN A 1 95 ? -10.792 1.212 17.312 1.00 89.56 95 GLN A CA 1
ATOM 770 C C . GLN A 1 95 ? -10.552 0.594 15.935 1.00 89.56 95 GLN A C 1
ATOM 772 O O . GLN A 1 95 ? -9.596 0.948 15.248 1.00 89.56 95 GLN A O 1
ATOM 777 N N . ILE A 1 96 ? -11.439 -0.307 15.520 1.00 91.94 96 ILE A N 1
ATOM 778 C CA . ILE A 1 96 ? -11.363 -1.015 14.240 1.00 91.94 96 ILE A CA 1
ATOM 779 C C . ILE A 1 96 ? -11.511 -0.042 13.077 1.00 91.94 96 ILE A C 1
ATOM 781 O O . ILE A 1 96 ? -10.681 -0.029 12.170 1.00 91.94 96 ILE A O 1
ATOM 785 N N . THR A 1 97 ? -12.531 0.812 13.136 1.00 93.19 97 THR A N 1
ATOM 786 C CA . THR A 1 97 ? -12.791 1.834 12.119 1.00 93.19 97 THR A CA 1
ATOM 787 C C . THR A 1 97 ? -11.624 2.811 12.019 1.00 93.19 97 THR A C 1
ATOM 789 O O . THR A 1 97 ? -11.188 3.164 10.923 1.00 93.19 97 THR A O 1
ATOM 792 N N . THR A 1 98 ? -11.077 3.226 13.163 1.00 90.50 98 THR A N 1
ATOM 793 C CA . THR A 1 98 ? -9.915 4.120 13.218 1.00 90.50 98 THR A CA 1
ATOM 794 C C . THR A 1 98 ? -8.678 3.460 12.616 1.00 90.50 98 THR A C 1
ATOM 796 O O . THR A 1 98 ? -7.994 4.072 11.798 1.00 90.50 98 THR A O 1
ATOM 799 N N . ALA A 1 99 ? -8.410 2.199 12.956 1.00 90.00 99 ALA A N 1
ATOM 800 C CA . ALA A 1 99 ? -7.288 1.449 12.406 1.00 90.00 99 ALA A CA 1
ATOM 801 C C . ALA A 1 99 ? -7.418 1.227 10.896 1.00 90.00 99 ALA A C 1
ATOM 803 O O . ALA A 1 99 ? -6.434 1.379 10.180 1.00 90.00 99 ALA A O 1
ATOM 804 N N . GLN A 1 100 ? -8.621 0.930 10.399 1.00 93.56 100 GLN A N 1
ATOM 805 C CA . GLN A 1 100 ? -8.872 0.800 8.964 1.00 93.56 100 GLN A CA 1
ATOM 806 C C . GLN A 1 100 ? -8.612 2.116 8.228 1.00 93.56 100 GLN A C 1
ATOM 808 O O . GLN A 1 100 ? -7.948 2.115 7.195 1.00 93.56 100 GLN A O 1
ATOM 813 N N . LYS A 1 101 ? -9.085 3.249 8.765 1.00 93.12 101 LYS A N 1
ATOM 814 C CA . LYS A 1 101 ? -8.807 4.574 8.188 1.00 93.12 101 LYS A CA 1
ATOM 815 C C . LYS A 1 101 ? -7.309 4.876 8.166 1.00 93.12 101 LYS A C 1
ATOM 817 O O . LYS A 1 101 ? -6.820 5.312 7.130 1.00 93.12 101 LYS A O 1
ATOM 822 N N . LYS A 1 102 ? -6.594 4.611 9.270 1.00 90.62 102 LYS A N 1
ATOM 823 C CA . LYS A 1 102 ? -5.132 4.783 9.369 1.00 90.62 102 LYS A CA 1
ATOM 824 C C . LYS A 1 102 ? -4.385 3.898 8.364 1.00 90.62 102 LYS A C 1
ATOM 826 O O . LYS A 1 102 ? -3.483 4.382 7.691 1.00 90.62 102 LYS A O 1
ATOM 831 N N . TYR A 1 103 ? -4.777 2.631 8.237 1.00 93.25 103 TYR A N 1
ATOM 832 C CA . TYR A 1 103 ? -4.194 1.695 7.275 1.00 93.25 103 TYR A CA 1
ATOM 833 C C . TYR A 1 103 ? -4.384 2.177 5.835 1.00 93.25 103 TYR A C 1
ATOM 835 O O . TYR A 1 103 ? -3.407 2.337 5.108 1.00 93.25 103 TYR A O 1
ATOM 843 N N . LEU A 1 104 ? -5.629 2.475 5.449 1.00 95.00 104 LEU A N 1
ATOM 844 C CA . LEU A 1 104 ? -5.960 2.940 4.104 1.00 95.00 104 LEU A CA 1
ATOM 845 C C . LEU A 1 104 ? -5.213 4.224 3.747 1.00 95.00 104 LEU A C 1
ATOM 847 O O . LEU A 1 104 ? -4.607 4.291 2.682 1.00 95.00 104 LEU A O 1
ATOM 851 N N . SER A 1 105 ? -5.233 5.233 4.624 1.00 92.94 105 SER A N 1
ATOM 852 C CA . SER A 1 105 ? -4.562 6.503 4.346 1.00 92.94 105 SER A CA 1
ATOM 853 C C . SER A 1 105 ? -3.045 6.341 4.282 1.00 92.94 105 SER A C 1
ATOM 855 O O . SER A 1 105 ? -2.428 6.853 3.352 1.00 92.94 105 SER A O 1
ATOM 857 N N . SER A 1 106 ? -2.443 5.598 5.215 1.00 92.50 106 SER A N 1
ATOM 858 C CA . SER A 1 106 ? -0.997 5.370 5.237 1.00 92.50 106 SER A CA 1
ATOM 859 C C . SER A 1 106 ? -0.528 4.642 3.980 1.00 92.50 106 SER A C 1
ATOM 861 O O . SER A 1 106 ? 0.338 5.155 3.271 1.00 92.50 106 SER A O 1
ATOM 863 N N . VAL A 1 107 ? -1.147 3.507 3.642 1.00 94.81 107 VAL A N 1
ATOM 864 C CA . VAL A 1 107 ? -0.778 2.743 2.444 1.00 94.81 107 VAL A CA 1
ATOM 865 C C . VAL A 1 107 ? -0.966 3.581 1.184 1.00 94.81 107 VAL A C 1
ATOM 867 O O . VAL A 1 107 ? -0.053 3.667 0.367 1.00 94.81 107 VAL A O 1
ATOM 870 N N . TYR A 1 108 ? -2.103 4.266 1.056 1.00 94.88 108 TYR A N 1
ATOM 871 C CA . TYR A 1 108 ? -2.396 5.102 -0.102 1.00 94.88 108 TYR A CA 1
ATOM 872 C C . TYR A 1 108 ? -1.379 6.236 -0.294 1.00 94.88 108 TYR A C 1
ATOM 874 O O . TYR A 1 108 ? -0.791 6.365 -1.369 1.00 94.88 108 TYR A O 1
ATOM 882 N N . PHE A 1 109 ? -1.129 7.044 0.744 1.00 92.31 109 PHE A N 1
ATOM 883 C CA . PHE A 1 109 ? -0.217 8.185 0.637 1.00 92.31 109 PHE A CA 1
ATOM 884 C C . PHE A 1 109 ? 1.222 7.750 0.377 1.00 92.31 109 PHE A C 1
ATOM 886 O O . PHE A 1 109 ? 1.912 8.370 -0.434 1.00 92.31 109 PHE A O 1
ATOM 893 N N . HIS A 1 110 ? 1.677 6.679 1.027 1.00 93.81 110 HIS A N 1
ATOM 894 C CA . HIS A 1 110 ? 3.028 6.175 0.817 1.00 93.81 110 HIS A CA 1
ATOM 895 C C . HIS A 1 110 ? 3.189 5.547 -0.570 1.00 93.81 110 HIS A C 1
ATOM 897 O O . HIS A 1 110 ? 4.206 5.792 -1.218 1.00 93.81 110 HIS A O 1
ATOM 903 N N . ALA A 1 111 ? 2.186 4.819 -1.069 1.00 93.94 111 ALA A N 1
ATOM 904 C CA . ALA A 1 111 ? 2.205 4.280 -2.425 1.00 93.94 111 ALA A CA 1
ATOM 905 C C . ALA A 1 111 ? 2.267 5.407 -3.458 1.00 93.94 111 ALA A C 1
ATOM 907 O O . ALA A 1 111 ? 3.139 5.393 -4.324 1.00 93.94 111 ALA A O 1
ATOM 908 N N . LEU A 1 112 ? 1.413 6.425 -3.314 1.00 91.75 112 LEU A N 1
ATOM 909 C CA . LEU A 1 112 ? 1.421 7.610 -4.169 1.00 91.75 112 LEU A CA 1
ATOM 910 C C . LEU A 1 112 ? 2.793 8.297 -4.163 1.00 91.75 112 LEU A C 1
ATOM 912 O O . LEU A 1 112 ? 3.364 8.569 -5.221 1.00 91.75 112 LEU A O 1
ATOM 916 N N . PHE A 1 113 ? 3.336 8.557 -2.973 1.00 91.12 113 PHE A N 1
ATOM 917 C CA . PHE A 1 113 ? 4.614 9.239 -2.817 1.00 91.12 113 PHE A CA 1
ATOM 918 C C . PHE A 1 113 ? 5.763 8.450 -3.452 1.00 91.12 113 PHE A C 1
ATOM 920 O O . PHE A 1 113 ? 6.517 9.004 -4.255 1.00 91.12 113 PHE A O 1
ATOM 927 N N . LEU A 1 114 ? 5.873 7.155 -3.138 1.00 92.00 114 LEU A N 1
ATOM 928 C CA . LEU A 1 114 ? 6.915 6.283 -3.673 1.00 92.00 114 LEU A CA 1
ATOM 929 C C . LEU A 1 114 ? 6.803 6.141 -5.194 1.00 92.00 114 LEU A C 1
ATOM 931 O O . LEU A 1 114 ? 7.814 6.246 -5.891 1.00 92.00 114 LEU A O 1
ATOM 935 N N . TYR A 1 115 ? 5.591 5.979 -5.725 1.00 90.94 115 TYR A N 1
ATOM 936 C CA . TYR A 1 115 ? 5.352 5.920 -7.165 1.00 90.94 115 TYR A CA 1
ATOM 937 C C . TYR A 1 115 ? 5.842 7.190 -7.868 1.00 90.94 115 TYR A C 1
ATOM 939 O O . TYR A 1 115 ? 6.632 7.123 -8.814 1.00 90.94 115 TYR A O 1
ATOM 947 N N . MET A 1 116 ? 5.436 8.360 -7.361 1.00 86.88 116 MET A N 1
ATOM 948 C CA . MET A 1 116 ? 5.802 9.661 -7.921 1.00 86.88 116 MET A CA 1
ATOM 949 C C . MET A 1 116 ? 7.315 9.886 -7.940 1.00 86.88 116 MET A C 1
ATOM 951 O O . MET A 1 116 ? 7.865 10.296 -8.966 1.00 86.88 116 MET A O 1
ATOM 955 N N . ILE A 1 117 ? 8.008 9.636 -6.823 1.00 88.81 117 ILE A N 1
ATOM 956 C CA . ILE A 1 117 ? 9.459 9.858 -6.767 1.00 88.81 117 ILE A CA 1
ATOM 957 C C . ILE A 1 117 ? 10.213 8.856 -7.644 1.00 88.81 117 ILE A C 1
ATOM 959 O O . ILE A 1 117 ? 11.206 9.234 -8.265 1.00 88.81 117 ILE A O 1
ATOM 963 N N . THR A 1 118 ? 9.730 7.615 -7.740 1.00 89.69 118 THR A N 1
ATOM 964 C CA . THR A 1 118 ? 10.385 6.551 -8.511 1.00 89.69 118 THR A CA 1
ATOM 965 C C . THR A 1 118 ? 10.258 6.827 -10.007 1.00 89.69 118 THR A C 1
ATOM 967 O O . THR A 1 118 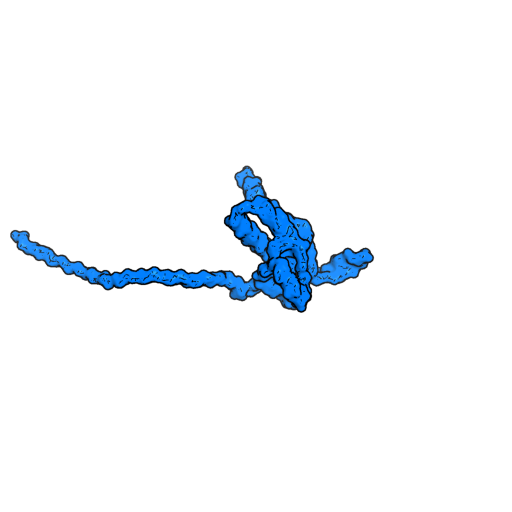? 11.270 6.873 -10.708 1.00 89.69 118 THR A O 1
ATOM 970 N N . LYS A 1 119 ? 9.045 7.136 -10.490 1.00 84.88 119 LYS A N 1
ATOM 971 C CA . LYS A 1 119 ? 8.810 7.535 -11.888 1.00 84.88 119 LYS A CA 1
ATOM 972 C C . LYS A 1 119 ? 9.602 8.783 -12.272 1.00 84.88 119 LYS A C 1
ATOM 974 O O . LYS A 1 119 ? 10.273 8.785 -13.298 1.00 84.88 119 LYS A O 1
ATOM 979 N N . ARG A 1 120 ? 9.610 9.826 -11.430 1.00 85.38 120 ARG A N 1
ATOM 980 C CA . ARG A 1 120 ? 10.324 11.085 -11.724 1.00 85.38 120 ARG A CA 1
ATOM 981 C C . ARG A 1 120 ? 11.834 10.901 -11.887 1.00 85.38 120 ARG A C 1
ATOM 983 O O . ARG A 1 120 ? 12.472 11.679 -12.593 1.00 85.38 120 ARG A O 1
ATOM 990 N N . ARG A 1 121 ? 12.422 9.920 -11.202 1.00 86.75 121 ARG A N 1
ATOM 991 C CA . ARG A 1 121 ? 13.861 9.636 -11.279 1.00 86.75 121 ARG A CA 1
ATOM 992 C C . ARG A 1 121 ? 14.245 8.795 -12.496 1.00 86.75 121 ARG A C 1
ATOM 994 O O . ARG A 1 121 ? 15.431 8.756 -12.807 1.00 86.75 121 ARG A O 1
ATOM 1001 N N . ASN A 1 122 ? 13.270 8.190 -13.181 1.00 81.69 122 ASN A N 1
ATOM 1002 C CA . ASN A 1 122 ? 13.459 7.353 -14.366 1.00 81.69 122 ASN A CA 1
ATOM 1003 C C . ASN A 1 122 ? 14.513 6.249 -14.155 1.00 81.69 122 ASN A C 1
ATOM 1005 O O . ASN A 1 122 ? 15.442 6.093 -14.947 1.00 81.69 122 ASN A O 1
ATOM 1009 N N . TYR A 1 123 ? 14.403 5.532 -13.032 1.00 86.00 123 TYR A N 1
ATOM 1010 C CA . TYR A 1 123 ? 15.295 4.419 -12.723 1.00 86.00 123 TYR A CA 1
ATOM 1011 C C . TYR A 1 123 ? 15.050 3.231 -13.656 1.00 86.00 123 TYR A C 1
ATOM 1013 O O . TYR A 1 123 ? 13.907 2.896 -13.960 1.00 86.00 123 TYR A O 1
ATOM 1021 N N . THR A 1 124 ? 16.127 2.541 -14.028 1.00 89.25 124 THR A N 1
ATOM 1022 C CA . THR A 1 124 ? 16.052 1.160 -14.512 1.00 89.25 124 THR A CA 1
ATOM 1023 C C . THR A 1 124 ? 16.004 0.248 -13.293 1.00 89.25 124 THR A C 1
ATOM 1025 O O . THR A 1 124 ? 16.940 0.242 -12.493 1.00 89.25 124 THR A O 1
ATOM 1028 N N . LEU A 1 125 ? 14.896 -0.468 -13.119 1.00 92.25 125 LEU A N 1
ATOM 1029 C CA . LEU A 1 125 ? 14.677 -1.348 -11.977 1.00 92.25 125 LEU A CA 1
ATOM 1030 C C . LEU A 1 125 ? 14.931 -2.791 -12.402 1.00 92.25 125 LEU A C 1
ATOM 1032 O O . LEU A 1 125 ? 14.340 -3.267 -13.367 1.00 92.25 125 LEU A O 1
ATOM 1036 N N . THR A 1 126 ? 15.801 -3.478 -11.666 1.00 93.50 126 THR A N 1
ATOM 1037 C CA . THR A 1 126 ? 16.164 -4.875 -11.922 1.00 93.50 126 THR A CA 1
ATOM 1038 C C . THR A 1 126 ? 16.107 -5.670 -10.629 1.00 93.50 126 THR A C 1
ATOM 1040 O O . THR A 1 126 ? 16.640 -5.214 -9.615 1.00 93.50 126 THR A O 1
ATOM 1043 N N . ILE A 1 127 ? 15.548 -6.875 -10.671 1.00 90.69 127 ILE A N 1
ATOM 1044 C CA . ILE A 1 127 ? 15.592 -7.842 -9.570 1.00 90.69 127 ILE A CA 1
ATOM 1045 C C . ILE A 1 127 ? 16.383 -9.081 -9.992 1.00 90.69 127 ILE A C 1
ATOM 1047 O O . ILE A 1 127 ? 16.477 -9.395 -11.174 1.00 90.69 127 ILE A O 1
ATOM 1051 N N . SER A 1 128 ? 16.976 -9.792 -9.033 1.00 89.56 128 SER A N 1
ATOM 1052 C CA . SER A 1 128 ? 17.602 -11.088 -9.304 1.00 89.56 128 SER A CA 1
ATOM 1053 C C . SER A 1 128 ? 16.593 -12.204 -9.054 1.00 89.56 128 SER A C 1
ATOM 1055 O O . SER A 1 128 ? 16.216 -12.443 -7.907 1.00 89.56 128 SER A O 1
ATOM 1057 N N . LYS A 1 129 ? 16.175 -12.898 -10.113 1.00 83.88 129 LYS A N 1
ATOM 1058 C CA . LYS A 1 129 ? 15.373 -14.128 -10.040 1.00 83.88 129 LYS A CA 1
ATOM 1059 C C . LYS A 1 129 ? 16.196 -15.283 -10.595 1.00 83.88 129 LYS A C 1
ATOM 1061 O O . LYS A 1 129 ? 16.790 -15.178 -11.665 1.00 83.88 129 LYS A O 1
ATOM 1066 N N . ASP A 1 130 ? 16.308 -16.362 -9.821 1.00 87.00 130 ASP A N 1
ATOM 1067 C CA . ASP A 1 130 ? 17.116 -17.545 -10.160 1.00 87.00 130 ASP A CA 1
ATOM 1068 C C . ASP A 1 130 ? 18.571 -17.221 -10.562 1.00 87.00 130 ASP A C 1
ATOM 1070 O O . ASP A 1 130 ? 19.169 -17.856 -11.433 1.00 87.00 130 ASP A O 1
ATOM 1074 N N . GLY A 1 131 ? 19.150 -16.195 -9.929 1.00 87.38 131 GLY A N 1
ATOM 1075 C CA . GLY A 1 131 ? 20.521 -15.747 -10.185 1.00 87.38 131 GLY A CA 1
ATOM 1076 C C . GLY A 1 131 ? 20.710 -14.960 -11.485 1.00 87.38 131 GLY A C 1
ATOM 1077 O O . GLY A 1 131 ? 21.853 -14.700 -11.863 1.00 87.38 131 GLY A O 1
ATOM 1078 N N . LYS A 1 132 ? 19.626 -14.572 -12.168 1.00 90.62 132 LYS A N 1
ATOM 1079 C CA . LYS A 1 132 ? 19.660 -13.728 -13.367 1.00 90.62 132 LYS A CA 1
ATOM 1080 C C . LYS A 1 132 ? 18.974 -12.384 -13.108 1.00 90.62 132 LYS A C 1
ATOM 1082 O O . LYS A 1 132 ? 17.937 -12.361 -12.447 1.00 90.62 132 LYS A O 1
ATOM 1087 N N . PRO A 1 133 ? 19.528 -11.276 -13.631 1.00 91.25 133 PRO A N 1
ATOM 1088 C CA . PRO A 1 133 ? 18.847 -9.991 -13.592 1.00 91.25 133 PRO A CA 1
ATOM 1089 C C . PRO A 1 133 ? 17.627 -10.021 -14.520 1.00 91.25 133 PRO A C 1
ATOM 1091 O O . PRO A 1 133 ? 17.735 -10.418 -15.681 1.00 91.25 133 PRO A O 1
ATOM 1094 N N . GLU A 1 134 ? 16.486 -9.595 -13.996 1.00 93.69 134 GLU A N 1
ATOM 1095 C CA . GLU A 1 134 ? 15.231 -9.401 -14.716 1.00 93.69 134 GLU A CA 1
ATOM 1096 C C . GLU A 1 134 ? 14.763 -7.960 -14.499 1.00 93.69 134 GLU A C 1
ATOM 1098 O O . GLU A 1 134 ? 14.761 -7.466 -13.367 1.00 93.69 134 GLU A O 1
ATOM 1103 N N . ASP A 1 135 ? 14.393 -7.285 -15.586 1.00 93.75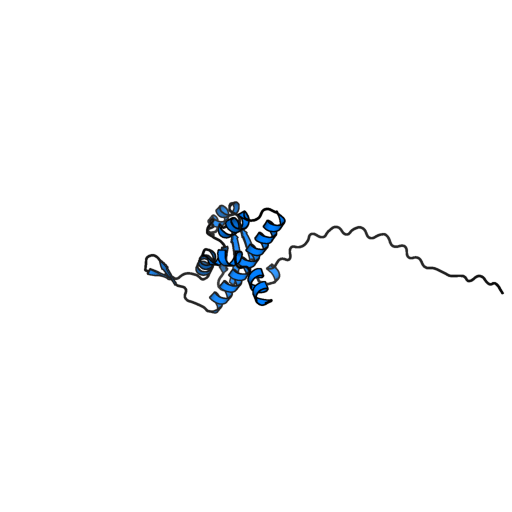 135 ASP A N 1
ATOM 1104 C CA . ASP A 1 135 ? 13.832 -5.939 -15.526 1.00 93.75 135 ASP A CA 1
ATOM 1105 C C . ASP A 1 135 ? 12.420 -6.000 -14.937 1.00 93.75 135 ASP A C 1
ATOM 1107 O O . ASP A 1 135 ? 11.615 -6.852 -15.314 1.00 93.75 135 ASP A O 1
ATOM 1111 N N . ILE A 1 136 ? 12.109 -5.077 -14.031 1.00 93.75 136 ILE A N 1
ATOM 1112 C CA . ILE A 1 136 ? 10.788 -4.981 -13.404 1.00 93.75 136 ILE A CA 1
ATOM 1113 C C . ILE A 1 136 ? 10.175 -3.605 -13.627 1.00 93.75 136 ILE A C 1
ATOM 1115 O O . ILE A 1 136 ? 10.872 -2.605 -13.823 1.00 93.75 136 ILE A O 1
ATOM 1119 N N . THR A 1 137 ? 8.846 -3.542 -13.581 1.00 91.81 137 THR A N 1
ATOM 1120 C CA . THR A 1 137 ? 8.137 -2.267 -13.678 1.00 91.81 137 THR A CA 1
ATOM 1121 C C . THR A 1 137 ? 8.171 -1.510 -12.348 1.00 91.81 137 THR A C 1
ATOM 1123 O O . THR A 1 137 ? 8.468 -2.066 -11.288 1.00 91.81 137 THR A O 1
ATOM 1126 N N . VAL A 1 138 ? 7.838 -0.214 -12.385 1.00 91.69 138 VAL A N 1
ATOM 1127 C CA . VAL A 1 138 ? 7.616 0.561 -11.150 1.00 91.69 138 VAL A CA 1
ATOM 1128 C C . VAL A 1 138 ? 6.476 -0.053 -10.343 1.00 91.69 138 VAL A C 1
ATOM 1130 O O . VAL A 1 138 ? 6.579 -0.139 -9.127 1.00 91.69 138 VAL A O 1
ATOM 1133 N N . ASP A 1 139 ? 5.420 -0.506 -11.012 1.00 92.38 139 ASP A N 1
ATOM 1134 C CA . ASP A 1 139 ? 4.245 -1.097 -10.380 1.00 92.38 139 ASP A CA 1
ATOM 1135 C C . ASP A 1 139 ? 4.638 -2.366 -9.593 1.00 92.38 139 ASP A C 1
ATOM 1137 O O . ASP A 1 139 ? 4.270 -2.506 -8.425 1.00 92.38 139 ASP A O 1
ATOM 1141 N N . ASP A 1 140 ? 5.480 -3.225 -10.184 1.00 92.12 140 ASP A N 1
ATOM 1142 C CA . ASP A 1 140 ? 6.027 -4.419 -9.524 1.00 92.12 140 ASP A CA 1
ATOM 1143 C C . ASP A 1 140 ? 6.909 -4.069 -8.325 1.00 92.12 140 ASP A C 1
ATOM 1145 O O . ASP A 1 140 ? 6.769 -4.669 -7.262 1.00 92.12 140 ASP A O 1
ATOM 1149 N N . TYR A 1 141 ? 7.801 -3.088 -8.483 1.00 93.19 141 TYR A N 1
ATOM 1150 C CA . TYR A 1 141 ? 8.680 -2.634 -7.407 1.00 93.19 141 TYR A CA 1
ATOM 1151 C C . TYR A 1 141 ? 7.892 -2.067 -6.224 1.00 93.19 141 TYR A C 1
ATOM 1153 O O . TYR A 1 141 ? 8.175 -2.399 -5.077 1.00 93.19 141 TYR A O 1
ATOM 1161 N N . ILE A 1 142 ? 6.896 -1.217 -6.485 1.00 94.06 142 ILE A N 1
ATOM 1162 C CA . ILE A 1 142 ? 6.075 -0.632 -5.424 1.00 94.06 142 ILE A CA 1
ATOM 1163 C C . ILE A 1 142 ? 5.289 -1.729 -4.703 1.00 94.06 142 ILE A C 1
ATOM 1165 O O . ILE A 1 142 ? 5.268 -1.726 -3.474 1.00 94.06 142 ILE A O 1
ATOM 1169 N N . ARG A 1 143 ? 4.714 -2.695 -5.429 1.00 94.25 143 ARG A N 1
ATOM 1170 C CA . ARG A 1 143 ? 4.044 -3.848 -4.812 1.00 94.25 143 ARG A CA 1
ATOM 1171 C C . ARG A 1 143 ? 5.001 -4.639 -3.914 1.00 94.25 143 ARG A C 1
ATOM 1173 O O . ARG A 1 143 ? 4.688 -4.844 -2.748 1.00 94.25 143 ARG A O 1
ATOM 1180 N N . ASP A 1 144 ? 6.191 -4.980 -4.406 1.00 92.81 144 ASP A N 1
ATOM 1181 C CA . ASP A 1 144 ? 7.212 -5.710 -3.636 1.00 92.81 144 ASP A CA 1
ATOM 1182 C C . ASP A 1 144 ? 7.639 -4.961 -2.360 1.00 92.81 144 ASP A C 1
ATOM 1184 O O . ASP A 1 144 ? 7.721 -5.547 -1.279 1.00 92.81 144 ASP A O 1
ATOM 1188 N N . VAL A 1 145 ? 7.820 -3.635 -2.440 1.00 94.00 145 VAL A N 1
ATOM 1189 C CA . VAL A 1 145 ? 8.108 -2.801 -1.263 1.00 94.00 145 VAL A CA 1
ATOM 1190 C C . VAL A 1 145 ? 7.003 -2.942 -0.220 1.00 94.00 145 VAL A C 1
ATOM 1192 O O . VAL A 1 145 ? 7.317 -3.127 0.954 1.00 94.00 145 VAL A O 1
ATOM 1195 N N . PHE A 1 146 ? 5.732 -2.884 -0.613 1.00 94.88 146 PHE A N 1
ATOM 1196 C CA . PHE A 1 146 ? 4.610 -2.989 0.321 1.00 94.88 146 PHE A CA 1
ATOM 1197 C C . PHE A 1 146 ? 4.382 -4.407 0.852 1.00 94.88 146 PHE A C 1
ATOM 1199 O O . PHE A 1 146 ? 4.065 -4.548 2.032 1.00 94.88 146 PHE A O 1
ATOM 1206 N N . ASP A 1 147 ? 4.586 -5.441 0.046 1.00 91.19 147 ASP A N 1
ATOM 1207 C CA . ASP A 1 147 ? 4.431 -6.836 0.481 1.00 91.19 147 ASP A CA 1
ATOM 1208 C C . ASP A 1 147 ? 5.578 -7.283 1.414 1.00 91.19 147 ASP A C 1
ATOM 1210 O O . ASP A 1 147 ? 5.491 -8.304 2.101 1.00 91.19 147 ASP A O 1
ATOM 1214 N N . SER A 1 148 ? 6.650 -6.487 1.494 1.00 84.69 148 SER A N 1
ATOM 1215 C CA . SER A 1 148 ? 7.740 -6.656 2.456 1.00 84.69 148 SER A CA 1
ATOM 1216 C C . SER A 1 148 ? 7.397 -6.139 3.871 1.00 84.69 148 SER A C 1
ATOM 1218 O O . SER A 1 148 ? 6.307 -5.641 4.159 1.00 84.69 148 SER A O 1
ATOM 1220 N N . TYR A 1 149 ? 8.382 -6.169 4.778 1.00 81.75 149 TYR A N 1
ATOM 1221 C CA . TYR A 1 149 ? 8.282 -5.614 6.139 1.00 81.75 149 TYR A CA 1
ATOM 1222 C C . TYR A 1 149 ? 7.929 -4.114 6.206 1.00 81.75 149 TYR A C 1
ATOM 1224 O O . TYR A 1 149 ? 7.662 -3.598 7.293 1.00 81.75 149 TYR A O 1
ATOM 1232 N N . TYR A 1 150 ? 7.927 -3.395 5.080 1.00 87.81 150 TYR A N 1
ATOM 1233 C CA . TYR A 1 150 ? 7.570 -1.978 5.026 1.00 87.81 150 TYR A CA 1
ATOM 1234 C C . TYR A 1 150 ? 6.153 -1.698 5.539 1.00 87.81 150 TYR A C 1
ATOM 1236 O O . TYR A 1 150 ? 5.958 -0.771 6.322 1.00 87.81 150 TYR A O 1
ATOM 1244 N N . SER A 1 151 ? 5.163 -2.502 5.151 1.00 85.69 151 SER A N 1
ATOM 1245 C CA . SER A 1 151 ? 3.771 -2.258 5.557 1.00 85.69 151 SER A CA 1
ATOM 1246 C C . SER A 1 151 ? 3.538 -2.548 7.035 1.00 85.69 151 SER A C 1
ATOM 1248 O O . SER A 1 151 ? 2.819 -1.809 7.711 1.00 85.69 151 SER A O 1
ATOM 1250 N N . ASP A 1 152 ? 4.202 -3.579 7.561 1.00 83.94 152 ASP A N 1
ATOM 1251 C CA . ASP A 1 152 ? 4.239 -3.834 9.000 1.00 83.94 152 ASP A CA 1
ATOM 1252 C C . ASP A 1 152 ? 4.885 -2.662 9.743 1.00 83.94 152 ASP A C 1
ATOM 1254 O O . ASP A 1 152 ? 4.372 -2.237 10.780 1.00 83.94 152 ASP A O 1
ATOM 1258 N N . PHE A 1 153 ? 5.974 -2.097 9.213 1.00 86.12 153 PHE A N 1
ATOM 1259 C CA . PHE A 1 153 ? 6.562 -0.882 9.765 1.00 86.12 153 PHE A CA 1
ATOM 1260 C C . PHE A 1 153 ? 5.551 0.269 9.761 1.00 86.12 153 PHE A C 1
ATOM 1262 O O . PHE A 1 153 ? 5.328 0.850 10.815 1.00 86.12 153 PHE A O 1
ATOM 1269 N N . LEU A 1 154 ? 4.876 0.560 8.645 1.00 84.56 154 LEU A N 1
ATOM 1270 C CA . LEU A 1 154 ? 3.911 1.667 8.560 1.00 84.56 154 LEU A CA 1
ATOM 1271 C C . LEU A 1 154 ? 2.784 1.571 9.597 1.00 84.56 154 LEU A C 1
ATOM 1273 O O . LEU A 1 154 ? 2.387 2.585 10.168 1.00 84.56 154 LEU A O 1
ATOM 1277 N N . LEU A 1 155 ? 2.280 0.363 9.862 1.00 79.31 155 LEU A N 1
ATOM 1278 C CA . LEU A 1 155 ? 1.207 0.156 10.837 1.00 79.31 155 LEU A CA 1
ATOM 1279 C C . LEU A 1 155 ? 1.675 0.168 12.290 1.00 79.31 155 LEU A C 1
ATOM 1281 O O . LEU A 1 155 ? 0.910 0.556 13.172 1.00 79.31 155 LEU A O 1
ATOM 1285 N N . ASN A 1 156 ? 2.897 -0.292 12.552 1.00 75.38 156 ASN A N 1
ATOM 1286 C CA . ASN A 1 156 ? 3.426 -0.402 13.910 1.00 75.38 156 ASN A CA 1
ATOM 1287 C C . ASN A 1 156 ? 4.332 0.777 14.297 1.00 75.38 156 ASN A C 1
ATOM 1289 O O . ASN A 1 156 ? 4.726 0.875 15.460 1.00 75.38 156 ASN A O 1
ATOM 1293 N N . PHE A 1 157 ? 4.672 1.670 13.362 1.00 75.06 157 PHE A N 1
ATOM 1294 C CA . PHE A 1 157 ? 5.490 2.841 13.648 1.00 75.06 157 PHE A CA 1
ATOM 1295 C C . PHE A 1 157 ? 4.703 3.816 14.522 1.00 75.06 157 PHE A C 1
ATOM 1297 O O . PHE A 1 157 ? 3.787 4.510 14.077 1.00 75.06 157 PHE A O 1
ATOM 1304 N N . GLY A 1 158 ? 5.069 3.855 15.801 1.00 66.88 158 GLY A N 1
ATOM 1305 C CA . GLY A 1 158 ? 4.477 4.740 16.788 1.00 66.88 158 GLY A CA 1
ATOM 1306 C C . GLY A 1 158 ? 4.904 6.184 16.559 1.00 66.88 158 GLY A C 1
ATOM 1307 O O . GLY A 1 158 ? 5.731 6.690 17.308 1.00 66.88 158 GLY A O 1
ATOM 1308 N N . MET A 1 159 ? 4.313 6.873 15.577 1.00 65.62 159 MET A N 1
ATOM 1309 C CA . MET A 1 159 ? 4.459 8.331 15.435 1.00 65.62 159 MET A CA 1
ATOM 1310 C C . MET A 1 159 ? 4.142 9.046 16.754 1.00 65.62 159 MET A C 1
ATOM 1312 O O . MET A 1 159 ? 4.828 9.989 17.112 1.00 65.62 159 MET A O 1
ATOM 1316 N N . GLU A 1 160 ? 3.163 8.546 17.512 1.00 67.19 160 GLU A N 1
ATOM 1317 C CA . GLU A 1 160 ? 2.811 9.054 18.845 1.00 67.19 160 GLU A CA 1
ATOM 1318 C C . GLU A 1 160 ? 3.952 8.869 19.864 1.00 67.19 160 GLU A C 1
ATOM 1320 O O . GLU A 1 160 ? 4.220 9.763 20.659 1.00 67.19 160 GLU A O 1
ATOM 1325 N N . GLN A 1 161 ? 4.675 7.745 19.808 1.00 70.44 161 GLN A N 1
ATOM 1326 C CA . GLN A 1 161 ? 5.834 7.488 20.673 1.00 70.44 161 GLN A CA 1
ATOM 1327 C C . GLN A 1 161 ? 7.031 8.349 20.267 1.00 70.44 161 GLN A C 1
ATOM 1329 O O . GLN A 1 161 ? 7.728 8.876 21.128 1.00 70.44 161 GLN A O 1
ATOM 1334 N N . LEU A 1 162 ? 7.254 8.516 18.960 1.00 72.44 162 LEU A N 1
ATOM 1335 C CA . LEU A 1 162 ? 8.294 9.393 18.435 1.00 72.44 162 LEU A CA 1
ATOM 1336 C C . LEU A 1 162 ? 8.019 10.854 18.804 1.00 72.44 162 LEU A C 1
ATOM 1338 O O . LEU A 1 162 ? 8.927 11.535 19.256 1.00 72.44 162 LEU A O 1
ATOM 1342 N N . MET A 1 163 ? 6.782 11.327 18.634 1.00 68.19 163 MET A N 1
ATOM 1343 C CA . MET A 1 163 ? 6.390 12.683 19.020 1.00 68.19 163 MET A CA 1
ATOM 1344 C C . MET A 1 163 ? 6.558 12.895 20.524 1.00 68.19 163 MET A C 1
ATOM 1346 O O . MET A 1 163 ? 7.190 13.868 20.910 1.00 68.19 163 MET A O 1
ATOM 1350 N N . GLY A 1 164 ? 6.105 11.953 21.359 1.00 78.38 164 GLY A N 1
ATOM 1351 C CA . GLY A 1 164 ? 6.315 12.031 22.807 1.00 78.38 164 GLY A CA 1
ATOM 1352 C C . GLY A 1 164 ? 7.795 12.055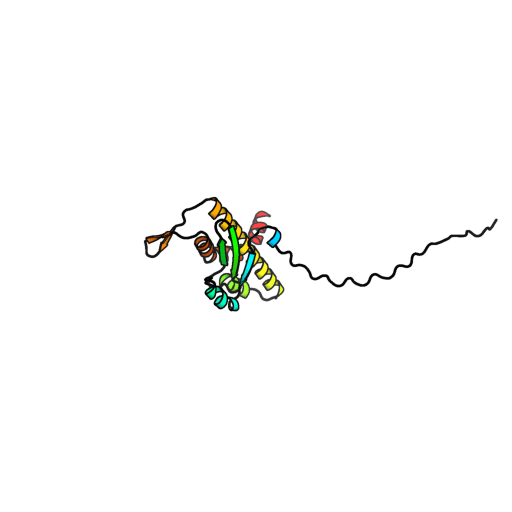 23.208 1.00 78.38 164 GLY A C 1
ATOM 1353 O O . GLY A 1 164 ? 8.161 12.776 24.125 1.00 78.38 164 GLY A O 1
ATOM 1354 N N . ALA A 1 165 ? 8.664 11.338 22.489 1.00 80.62 165 ALA A N 1
ATOM 1355 C CA . ALA A 1 165 ? 10.111 11.362 22.724 1.00 80.62 165 ALA A CA 1
ATOM 1356 C C . ALA A 1 165 ? 10.800 12.666 22.274 1.00 80.62 165 ALA A C 1
ATOM 1358 O O . ALA A 1 165 ? 11.934 12.917 22.666 1.00 80.62 165 ALA A O 1
ATOM 1359 N N . LEU A 1 166 ? 10.152 13.467 21.422 1.00 80.31 166 LEU A N 1
ATOM 1360 C CA . LEU A 1 166 ? 10.644 14.776 20.971 1.00 80.31 166 LEU A CA 1
ATOM 1361 C C . LEU A 1 166 ? 10.111 15.937 21.826 1.00 80.31 166 LEU A C 1
ATOM 1363 O O . LEU A 1 166 ? 10.534 17.075 21.631 1.00 80.31 166 LEU A O 1
ATOM 1367 N N . GLU A 1 167 ? 9.161 15.661 22.721 1.00 77.69 167 GLU A N 1
ATOM 1368 C CA . GLU A 1 167 ? 8.609 16.619 23.685 1.00 77.69 167 GLU A CA 1
ATOM 1369 C C . GLU A 1 167 ? 9.400 16.649 25.014 1.00 77.69 167 GLU A C 1
ATOM 1371 O O . GLU A 1 167 ? 9.101 17.483 25.873 1.00 77.69 167 GLU A O 1
ATOM 1376 N N . GLU A 1 168 ? 10.421 15.791 25.162 1.00 53.62 168 GLU A N 1
ATOM 1377 C CA . GLU A 1 168 ? 11.462 15.840 26.212 1.00 53.62 168 GLU A CA 1
ATOM 1378 C C . GLU A 1 168 ? 12.680 16.679 25.786 1.00 53.62 168 GLU A C 1
ATOM 1380 O O . GLU A 1 168 ? 13.223 17.400 26.659 1.00 53.62 168 GLU A O 1
#

Radius of gyration: 26.78 Å; chains: 1; bounding box: 71×84×51 Å

pLDDT: mean 83.88, std 14.19, range [44.12, 98.06]